Protein AF-A0A847IX93-F1 (afdb_monomer_lite)

Sequence (112 aa):
MLLMFALHLLSIVLFPSGPISRMTPYSILFFSIFNLLFFYIKRWLYQSKDSKFINLFLIFNSVKMVLFIAIIAVYAYFFHDDAINFAIGFFICYAVFTTVLVRSFNRLQKVR

Structure (mmCIF, N/CA/C/O backbone):
data_AF-A0A847IX93-F1
#
_entry.id   AF-A0A847IX93-F1
#
loop_
_atom_site.group_PDB
_atom_site.id
_atom_site.type_symbol
_atom_site.label_atom_id
_atom_site.label_alt_id
_atom_site.label_comp_id
_atom_site.label_asym_id
_atom_site.label_entity_id
_atom_site.label_seq_id
_atom_site.pdbx_PDB_ins_code
_atom_site.Cartn_x
_atom_site.Cartn_y
_atom_site.Cartn_z
_atom_site.occupancy
_atom_site.B_iso_or_equiv
_atom_site.auth_seq_id
_atom_site.auth_comp_id
_atom_site.auth_asym_id
_atom_site.auth_atom_id
_atom_site.pdbx_PDB_model_num
ATOM 1 N N . MET A 1 1 ? -2.394 12.078 2.059 1.00 57.00 1 MET A N 1
ATOM 2 C CA . MET A 1 1 ? -2.721 11.436 0.766 1.00 57.00 1 MET A CA 1
ATOM 3 C C . MET A 1 1 ? -2.359 12.334 -0.402 1.00 57.00 1 MET A C 1
ATOM 5 O O . MET A 1 1 ? -1.425 11.981 -1.101 1.00 57.00 1 MET A O 1
ATOM 9 N N . LEU A 1 2 ? -2.970 13.517 -0.546 1.00 57.44 2 LEU A N 1
ATOM 10 C CA . LEU A 1 2 ? -2.615 14.473 -1.611 1.00 57.44 2 LEU A CA 1
ATOM 11 C C . LEU A 1 2 ? -1.133 14.885 -1.599 1.00 57.44 2 LEU A C 1
ATOM 13 O O . LEU A 1 2 ? -0.506 14.910 -2.647 1.00 57.44 2 LEU A O 1
ATOM 17 N N . LEU A 1 3 ? -0.541 15.090 -0.416 1.00 66.25 3 LEU A N 1
ATOM 18 C CA . LEU A 1 3 ? 0.883 15.428 -0.280 1.00 66.25 3 LEU A CA 1
ATOM 19 C C . LEU A 1 3 ? 1.828 14.312 -0.772 1.00 66.25 3 LEU A C 1
ATOM 21 O O . LEU A 1 3 ? 2.847 14.595 -1.385 1.00 66.25 3 LEU A O 1
ATOM 25 N N . MET A 1 4 ? 1.479 13.040 -0.548 1.00 62.03 4 MET A N 1
ATOM 26 C CA . MET A 1 4 ? 2.279 11.907 -1.037 1.00 62.03 4 MET A CA 1
ATOM 27 C C . MET A 1 4 ? 2.141 11.728 -2.549 1.00 62.03 4 MET A C 1
ATOM 29 O O . MET A 1 4 ? 3.117 11.414 -3.218 1.00 62.03 4 MET A O 1
ATOM 33 N N . PHE A 1 5 ? 0.938 11.960 -3.080 1.00 62.44 5 PHE A N 1
ATOM 34 C CA . PHE A 1 5 ? 0.689 11.950 -4.518 1.00 62.44 5 PHE A CA 1
ATOM 35 C C . PHE A 1 5 ? 1.465 13.077 -5.217 1.00 62.44 5 PHE A C 1
ATOM 37 O O . PHE A 1 5 ? 2.110 12.844 -6.233 1.00 62.44 5 PHE A O 1
ATOM 44 N N . ALA A 1 6 ? 1.481 14.274 -4.620 1.00 63.53 6 ALA A N 1
ATOM 45 C CA . ALA A 1 6 ? 2.233 15.424 -5.114 1.00 63.53 6 ALA A CA 1
ATOM 46 C C . ALA A 1 6 ? 3.753 15.198 -5.070 1.00 63.53 6 ALA A C 1
ATOM 48 O O . ALA A 1 6 ? 4.428 15.478 -6.053 1.00 63.53 6 ALA A O 1
ATOM 49 N N . LEU A 1 7 ? 4.290 14.638 -3.978 1.00 67.00 7 LEU A N 1
ATOM 50 C CA . LEU A 1 7 ? 5.718 14.307 -3.867 1.00 67.00 7 LEU A CA 1
ATOM 51 C C . LEU A 1 7 ? 6.158 13.242 -4.881 1.00 67.00 7 LEU A C 1
ATOM 53 O O . LEU A 1 7 ? 7.278 13.307 -5.380 1.00 67.00 7 LEU A O 1
ATOM 57 N N . HIS A 1 8 ? 5.281 12.291 -5.212 1.00 64.31 8 HIS A N 1
ATOM 58 C CA . HIS A 1 8 ? 5.576 11.264 -6.214 1.00 64.31 8 HIS A CA 1
ATOM 59 C C . HIS A 1 8 ? 5.478 11.784 -7.652 1.00 64.31 8 HIS A C 1
ATOM 61 O O . HIS A 1 8 ? 6.292 11.434 -8.497 1.00 64.31 8 HIS A O 1
ATOM 67 N N . LEU A 1 9 ? 4.521 12.668 -7.94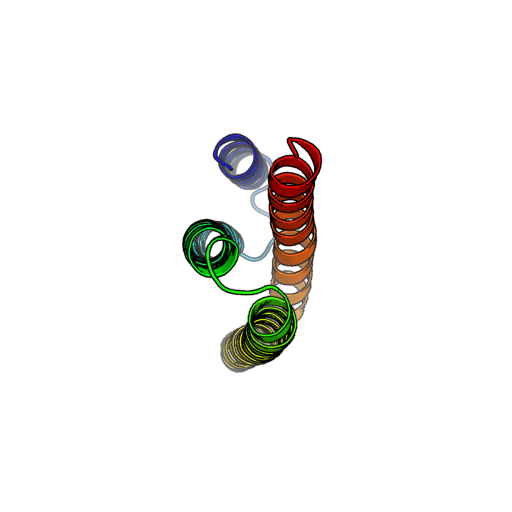6 1.00 66.38 9 LEU A N 1
ATOM 68 C CA . LEU A 1 9 ? 4.494 13.365 -9.237 1.00 66.38 9 LEU A CA 1
ATOM 69 C C . LEU A 1 9 ? 5.731 14.255 -9.411 1.00 66.38 9 LEU A C 1
ATOM 71 O O . LEU A 1 9 ? 6.320 14.283 -10.489 1.00 66.38 9 LEU A O 1
ATOM 75 N N . LEU A 1 10 ? 6.163 14.922 -8.338 1.00 69.94 10 LEU A N 1
ATOM 76 C CA . LEU A 1 10 ? 7.374 15.738 -8.331 1.00 69.94 10 LEU A CA 1
ATOM 77 C C . LEU A 1 10 ? 8.634 14.895 -8.600 1.00 69.94 10 LEU A C 1
ATOM 79 O O . LEU A 1 10 ? 9.497 15.324 -9.361 1.00 69.94 10 LEU A O 1
ATOM 83 N N . SER A 1 11 ? 8.741 13.694 -8.019 1.00 64.44 11 SER A N 1
ATOM 84 C CA . SER A 1 11 ? 9.908 12.824 -8.215 1.00 64.44 11 SER A CA 1
ATOM 85 C C . SER A 1 11 ? 10.003 12.260 -9.635 1.00 64.44 11 SER A C 1
ATOM 87 O O . SER A 1 1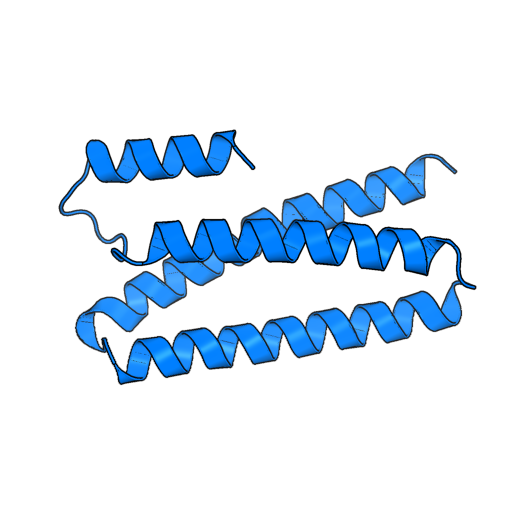1 ? 11.108 12.165 -10.162 1.00 64.44 11 SER A O 1
ATOM 89 N N . ILE A 1 12 ? 8.873 11.962 -10.287 1.00 63.91 12 ILE A N 1
ATOM 90 C CA . ILE A 1 12 ? 8.834 11.509 -11.689 1.00 63.91 12 ILE A CA 1
ATOM 91 C C . ILE A 1 12 ? 9.256 12.631 -12.649 1.00 63.91 12 ILE A C 1
ATOM 93 O O . ILE A 1 12 ? 9.965 12.375 -13.619 1.00 63.91 12 ILE A O 1
ATOM 97 N N . VAL A 1 13 ? 8.848 13.876 -12.374 1.00 62.47 13 VAL A N 1
ATOM 98 C CA . VAL A 1 13 ? 9.226 15.046 -13.187 1.00 62.47 13 VAL A CA 1
ATOM 99 C C . VAL A 1 13 ? 10.707 15.395 -13.014 1.00 62.47 13 VAL A C 1
ATOM 101 O O . VAL A 1 13 ? 11.365 15.758 -13.985 1.00 62.47 13 VAL A O 1
ATOM 104 N N . LEU A 1 14 ? 11.245 15.267 -11.797 1.00 64.38 14 LEU A N 1
ATOM 105 C CA . LEU A 1 14 ? 12.646 15.581 -11.498 1.00 64.38 14 LEU A CA 1
ATOM 106 C C . LEU A 1 14 ? 13.626 14.461 -11.897 1.00 64.38 14 LEU A C 1
ATOM 108 O O . LEU A 1 14 ? 14.777 14.760 -12.203 1.00 64.38 14 LEU A O 1
ATOM 112 N N . PHE A 1 15 ? 13.194 13.193 -11.917 1.00 62.91 15 PHE A N 1
ATOM 113 C CA . PHE A 1 15 ? 14.053 12.033 -12.205 1.00 62.91 15 PHE A CA 1
ATOM 114 C C . PHE A 1 15 ? 13.389 11.038 -13.182 1.00 62.91 15 PHE A C 1
ATOM 116 O O . PHE A 1 15 ? 12.994 9.939 -12.781 1.00 62.91 15 PHE A O 1
ATOM 123 N N . PRO A 1 16 ? 13.299 11.379 -14.483 1.00 56.94 16 PRO A N 1
ATOM 124 C CA . PRO A 1 16 ? 12.581 10.581 -15.486 1.00 56.94 16 PRO A CA 1
ATOM 125 C C . PRO A 1 16 ? 13.221 9.215 -15.809 1.00 56.94 16 PRO A C 1
ATOM 127 O O . PRO A 1 16 ? 12.556 8.350 -16.374 1.00 56.94 16 PRO A O 1
ATOM 130 N N . SER A 1 17 ? 14.490 8.999 -15.449 1.00 56.53 17 SER A N 1
ATOM 131 C CA . SER A 1 17 ? 15.239 7.743 -15.640 1.00 56.53 17 SER A CA 1
ATOM 132 C C . SER A 1 17 ? 15.523 6.986 -14.333 1.00 56.53 17 SER A C 1
ATOM 134 O O . SER A 1 17 ? 16.354 6.079 -14.311 1.00 56.53 17 SER A O 1
ATOM 136 N N . GLY A 1 18 ? 14.866 7.357 -13.229 1.00 59.91 18 GLY A N 1
ATOM 137 C CA . GLY A 1 18 ? 15.057 6.698 -11.936 1.00 59.91 18 GLY A CA 1
ATOM 138 C C . GLY A 1 18 ? 14.529 5.252 -11.901 1.00 59.91 18 GLY A C 1
ATOM 139 O O . GLY A 1 18 ? 13.708 4.877 -12.736 1.00 59.91 18 GLY A O 1
ATOM 140 N N . PRO A 1 19 ? 14.917 4.444 -10.893 1.00 62.78 19 PRO A N 1
ATOM 141 C CA . PRO A 1 19 ? 14.486 3.044 -10.710 1.00 62.78 19 PRO A CA 1
ATOM 142 C C . PRO A 1 19 ? 12.998 2.896 -10.321 1.00 62.78 19 PRO A C 1
ATOM 144 O O . PRO A 1 19 ? 12.585 1.912 -9.712 1.00 62.78 19 PRO A O 1
ATOM 147 N N . ILE A 1 20 ? 12.178 3.904 -10.609 1.00 63.62 20 ILE A N 1
ATOM 148 C CA . ILE A 1 20 ? 10.780 3.986 -10.211 1.00 63.62 20 ILE A CA 1
ATOM 149 C C . ILE A 1 20 ? 9.936 3.470 -11.376 1.00 63.62 20 ILE A C 1
ATOM 151 O O . ILE A 1 20 ? 9.897 4.080 -12.443 1.00 63.62 20 ILE A O 1
ATOM 155 N N . SER A 1 21 ? 9.230 2.361 -11.153 1.00 68.25 21 SER A N 1
ATOM 156 C CA . SER A 1 21 ? 8.321 1.786 -12.149 1.00 68.25 21 SER A CA 1
ATOM 157 C C . SER A 1 21 ? 7.299 2.822 -12.628 1.00 68.25 21 SER A C 1
ATOM 159 O O . SER A 1 21 ? 6.684 3.526 -11.817 1.00 68.25 21 SER A O 1
ATOM 161 N N . ARG A 1 22 ? 7.043 2.870 -13.942 1.00 70.50 22 ARG A N 1
ATOM 162 C CA . ARG A 1 22 ? 6.052 3.785 -14.546 1.00 70.50 22 ARG A CA 1
ATOM 163 C C . ARG A 1 22 ? 4.635 3.567 -14.013 1.00 70.50 22 ARG A C 1
ATOM 165 O O . ARG A 1 22 ? 3.809 4.471 -14.115 1.00 70.50 22 ARG A O 1
ATOM 172 N N . MET A 1 23 ? 4.344 2.398 -13.432 1.00 73.12 23 MET A N 1
ATOM 173 C CA . MET A 1 23 ? 3.034 2.091 -12.853 1.00 73.12 23 MET A CA 1
ATOM 174 C C . MET A 1 23 ? 2.849 2.550 -11.400 1.00 73.12 23 MET A C 1
ATOM 176 O O . MET A 1 23 ? 1.728 2.541 -10.890 1.00 73.12 23 MET A O 1
ATOM 180 N N . THR A 1 24 ? 3.903 3.023 -10.734 1.00 68.44 24 THR A N 1
ATOM 181 C CA . THR A 1 24 ? 3.818 3.535 -9.355 1.00 68.44 24 THR A CA 1
ATOM 182 C C . THR A 1 24 ? 2.727 4.590 -9.092 1.00 68.44 24 THR A C 1
ATOM 184 O O . THR A 1 24 ? 2.073 4.462 -8.054 1.00 68.44 24 THR A O 1
ATOM 187 N N . PRO A 1 25 ? 2.427 5.584 -9.962 1.00 69.62 25 PRO A N 1
ATOM 188 C CA . PRO A 1 25 ? 1.320 6.512 -9.711 1.00 69.62 25 PRO A CA 1
ATOM 189 C C . PRO A 1 25 ? -0.045 5.811 -9.629 1.00 69.62 25 PRO A C 1
ATOM 191 O O . PRO A 1 25 ? -0.863 6.167 -8.778 1.00 69.62 25 PRO A O 1
ATOM 194 N N . TYR A 1 26 ? -0.275 4.771 -10.437 1.00 76.75 26 TYR A N 1
ATOM 195 C CA . TYR A 1 26 ? -1.503 3.973 -10.371 1.00 76.75 26 TYR A CA 1
ATOM 196 C C . TYR A 1 26 ? -1.574 3.163 -9.078 1.00 76.75 26 TYR A C 1
ATOM 198 O O . TYR A 1 26 ? -2.637 3.105 -8.460 1.00 76.75 26 TYR A O 1
ATOM 206 N N . SER A 1 27 ? -0.447 2.620 -8.607 1.00 74.31 27 SER A N 1
ATOM 207 C CA . SER A 1 27 ? -0.371 1.950 -7.305 1.00 74.31 27 SER A CA 1
ATOM 208 C C . SER A 1 27 ? -0.766 2.896 -6.171 1.00 74.31 27 SER A C 1
ATOM 210 O O . SER A 1 27 ? -1.571 2.528 -5.319 1.00 74.31 27 SER A O 1
ATOM 212 N N . ILE A 1 28 ? -0.282 4.141 -6.168 1.00 71.81 28 ILE A N 1
ATOM 213 C CA . ILE A 1 28 ? -0.634 5.127 -5.131 1.00 71.81 28 ILE A CA 1
ATOM 214 C C . ILE A 1 28 ? -2.130 5.460 -5.169 1.00 71.81 28 ILE A C 1
ATOM 216 O O . ILE A 1 28 ? -2.764 5.571 -4.114 1.00 71.81 28 ILE A O 1
ATOM 220 N N . LEU A 1 29 ? -2.704 5.614 -6.363 1.00 74.62 29 LEU A N 1
ATOM 221 C CA . LEU A 1 29 ? -4.131 5.884 -6.547 1.00 74.62 29 LEU A CA 1
ATOM 222 C C . LEU A 1 29 ? -4.979 4.698 -6.059 1.00 74.62 29 LEU A C 1
ATOM 224 O O . LEU A 1 29 ? -5.917 4.880 -5.281 1.00 74.62 29 LEU A O 1
ATOM 228 N N . PHE A 1 30 ? -4.574 3.478 -6.415 1.00 80.38 30 PHE A N 1
ATOM 229 C CA . PHE A 1 30 ? -5.171 2.237 -5.933 1.00 80.38 30 PHE A CA 1
ATOM 230 C C . PHE A 1 30 ? -5.131 2.159 -4.404 1.00 80.38 30 PHE A C 1
ATOM 232 O O . PHE A 1 30 ? -6.179 2.052 -3.768 1.00 80.38 30 PHE A O 1
ATOM 239 N N . PHE A 1 31 ? -3.954 2.318 -3.790 1.00 77.88 31 PHE A N 1
ATOM 240 C CA . PHE A 1 31 ? -3.806 2.327 -2.333 1.00 77.88 31 PHE A CA 1
ATOM 241 C C . PHE A 1 31 ? -4.630 3.424 -1.666 1.00 77.88 31 PHE A C 1
ATOM 243 O O . PHE A 1 31 ? -5.169 3.199 -0.586 1.00 77.88 31 PHE A O 1
ATOM 250 N N . SER A 1 32 ? -4.762 4.584 -2.306 1.00 74.94 32 SER A N 1
ATOM 251 C CA . SER A 1 32 ? -5.544 5.714 -1.811 1.00 74.94 32 SER A CA 1
ATOM 252 C C . SER A 1 32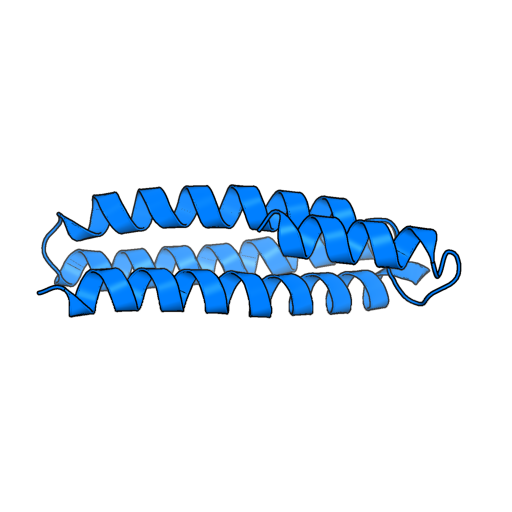 ? -7.033 5.392 -1.711 1.00 74.94 32 SER A C 1
ATOM 254 O O . SER A 1 32 ? -7.626 5.559 -0.642 1.00 74.94 32 SER A O 1
ATOM 256 N N . ILE A 1 33 ? -7.620 4.879 -2.793 1.00 79.62 33 ILE A N 1
ATOM 257 C CA . ILE A 1 33 ? -9.026 4.458 -2.827 1.00 79.62 33 ILE A CA 1
ATOM 258 C C . ILE A 1 33 ? -9.249 3.312 -1.836 1.00 79.62 33 ILE A C 1
ATOM 260 O O . ILE A 1 33 ? -10.184 3.347 -1.035 1.00 79.62 33 ILE A O 1
ATOM 264 N N . PHE A 1 34 ? -8.347 2.329 -1.828 1.00 80.88 34 PHE A N 1
ATOM 265 C CA . PHE A 1 34 ? -8.452 1.161 -0.959 1.00 80.88 34 PHE A CA 1
ATOM 266 C C . PHE A 1 34 ? -8.379 1.536 0.526 1.00 80.88 34 PHE A C 1
ATOM 268 O O . PHE A 1 34 ? -9.131 1.002 1.340 1.00 80.88 34 PHE A O 1
ATOM 275 N N . ASN A 1 35 ? -7.512 2.483 0.901 1.00 79.50 35 ASN A N 1
ATOM 276 C CA . ASN A 1 35 ? -7.426 2.962 2.281 1.00 79.50 35 ASN A CA 1
ATOM 277 C C . ASN A 1 35 ? -8.695 3.688 2.717 1.00 79.50 35 ASN A C 1
ATOM 279 O O . ASN A 1 35 ? -9.138 3.512 3.850 1.00 79.50 35 ASN A O 1
ATOM 283 N N . LEU A 1 36 ? -9.267 4.499 1.828 1.00 81.19 36 LEU A N 1
ATOM 284 C CA . LEU A 1 36 ? -10.501 5.227 2.091 1.00 81.19 36 LEU A CA 1
ATOM 285 C C . LEU A 1 36 ? -11.662 4.246 2.299 1.00 81.19 36 LEU A C 1
ATOM 287 O O . LEU A 1 36 ? -12.345 4.316 3.319 1.00 81.19 36 LEU A O 1
ATOM 291 N N . LEU A 1 37 ? -11.804 3.257 1.412 1.00 82.62 37 LEU A N 1
ATOM 292 C CA . LEU A 1 37 ? -12.784 2.179 1.547 1.00 82.62 37 LEU A CA 1
ATOM 293 C C . LEU A 1 37 ? -12.634 1.440 2.889 1.00 82.62 37 LEU A C 1
ATOM 295 O O . LEU A 1 37 ? -13.599 1.300 3.639 1.00 82.62 37 LEU A O 1
ATOM 299 N N . PHE A 1 38 ? -11.412 1.028 3.237 1.00 78.69 38 PHE A N 1
ATOM 300 C CA . PHE A 1 38 ? -11.136 0.339 4.500 1.00 78.69 38 PHE A CA 1
ATOM 301 C C . PHE A 1 38 ? -11.403 1.211 5.726 1.00 78.69 38 PHE A C 1
ATOM 303 O O . PHE A 1 38 ? -11.825 0.689 6.756 1.00 78.69 38 PHE A O 1
ATOM 310 N N . PHE A 1 39 ? -11.166 2.519 5.643 1.00 80.06 39 PHE A N 1
ATOM 311 C CA . PHE A 1 39 ? -11.490 3.444 6.721 1.00 80.06 39 PHE A CA 1
ATOM 312 C C . PHE A 1 39 ? -13.001 3.487 6.981 1.00 80.06 39 PHE A C 1
ATOM 314 O O . PHE A 1 39 ? -13.419 3.371 8.133 1.00 80.06 39 PHE A O 1
ATOM 321 N N . TYR A 1 40 ? -13.824 3.569 5.929 1.00 81.31 40 TYR A N 1
ATOM 322 C CA . TYR A 1 40 ? -15.285 3.537 6.066 1.00 81.31 40 TYR A CA 1
ATOM 323 C C . TYR A 1 40 ? -15.794 2.198 6.599 1.00 81.31 40 TYR A C 1
ATOM 325 O O . TYR A 1 40 ? -16.580 2.189 7.546 1.00 81.31 40 TYR A O 1
ATOM 333 N N . ILE A 1 41 ? -15.298 1.079 6.058 1.00 77.56 41 ILE A N 1
ATOM 334 C CA . ILE A 1 41 ? -15.655 -0.265 6.535 1.00 77.56 41 ILE A CA 1
ATOM 335 C C . ILE A 1 41 ? -15.317 -0.395 8.022 1.00 77.56 41 ILE A C 1
ATOM 337 O O . ILE A 1 41 ? -16.178 -0.765 8.813 1.00 77.56 41 ILE A O 1
ATOM 341 N N . LYS A 1 42 ? -14.097 -0.020 8.433 1.00 73.50 42 LYS A N 1
ATOM 342 C CA . LYS A 1 42 ? -13.669 -0.087 9.839 1.00 73.50 42 LYS A CA 1
ATOM 343 C C . LYS A 1 42 ? -14.486 0.826 10.745 1.00 73.50 42 LYS A C 1
ATOM 345 O O . LYS A 1 42 ? -14.798 0.418 11.856 1.00 73.50 42 LYS A O 1
ATOM 350 N N . ARG A 1 43 ? -14.858 2.027 10.289 1.00 76.69 43 ARG A N 1
ATOM 351 C CA . ARG A 1 43 ? -15.721 2.947 11.048 1.00 76.69 43 ARG A CA 1
ATOM 352 C C . ARG A 1 43 ? -17.119 2.369 11.267 1.00 76.69 43 ARG A C 1
ATOM 354 O O . ARG A 1 43 ? -17.649 2.494 12.364 1.00 76.69 43 ARG A O 1
ATOM 361 N N . TRP A 1 44 ? -17.703 1.744 10.248 1.00 71.25 44 TRP A N 1
ATOM 362 C CA . TRP A 1 44 ? -19.001 1.075 10.359 1.00 71.25 44 TRP A CA 1
ATOM 363 C C . TRP A 1 44 ? -18.928 -0.124 11.313 1.00 71.25 44 TRP A C 1
ATOM 365 O O . TRP A 1 44 ? -19.733 -0.262 12.232 1.00 71.25 44 TRP A O 1
ATOM 375 N N . LEU A 1 45 ? -17.883 -0.935 11.169 1.00 69.12 45 LEU A N 1
ATOM 376 C CA . LEU A 1 45 ? -17.617 -2.082 12.030 1.00 69.12 45 LEU A CA 1
ATOM 377 C C . LEU A 1 45 ? -17.317 -1.702 13.486 1.00 69.12 45 LEU A C 1
ATOM 379 O O . LEU A 1 45 ? -17.658 -2.470 14.377 1.00 69.12 45 LEU A O 1
ATOM 383 N N . TYR A 1 46 ? -16.760 -0.516 13.742 1.00 66.81 46 TYR A N 1
ATOM 384 C CA . TYR A 1 46 ? -16.528 0.017 15.091 1.00 66.81 46 TYR A CA 1
ATOM 385 C C . TYR A 1 46 ? -17.823 0.235 15.899 1.00 66.81 46 TYR A C 1
ATOM 387 O O . TYR A 1 46 ? -17.780 0.323 17.120 1.00 66.81 46 TYR A O 1
ATOM 395 N N . GLN A 1 47 ? -18.988 0.308 15.244 1.00 67.69 47 GLN A N 1
ATOM 396 C CA . GLN A 1 47 ? -20.289 0.355 15.928 1.00 67.69 47 GLN A CA 1
ATOM 397 C C . GLN A 1 47 ? -20.814 -1.038 16.324 1.00 67.69 47 GLN A C 1
ATOM 399 O O . GLN A 1 47 ? -21.789 -1.151 17.065 1.00 67.69 47 GLN A O 1
ATOM 404 N N . SER A 1 48 ? -20.181 -2.108 15.836 1.00 61.69 48 SER A N 1
ATOM 405 C CA . SER A 1 48 ? -20.580 -3.502 16.052 1.00 61.69 48 SER A CA 1
ATOM 406 C C . SER A 1 48 ? -19.765 -4.118 17.198 1.00 61.69 48 SER A C 1
ATOM 408 O O . SER A 1 48 ? -18.570 -3.866 17.287 1.00 61.69 48 SER A O 1
ATOM 410 N N . LYS A 1 49 ? -20.381 -4.947 18.058 1.00 60.41 49 LYS A N 1
ATOM 411 C CA . LYS A 1 49 ? -19.735 -5.590 19.230 1.00 60.41 49 LYS A CA 1
ATOM 412 C C . LYS A 1 49 ? -18.306 -6.109 18.941 1.00 60.41 49 LYS A C 1
ATOM 414 O O . LYS A 1 49 ? -18.095 -6.844 17.973 1.00 60.41 49 LYS A O 1
ATOM 419 N N . ASP A 1 50 ? -17.372 -5.798 19.845 1.00 64.06 50 ASP A N 1
ATOM 420 C CA . ASP A 1 50 ? -15.908 -5.889 19.670 1.00 64.06 50 ASP A CA 1
ATOM 421 C C . ASP A 1 50 ? -15.360 -7.254 19.207 1.00 64.06 50 ASP A C 1
ATOM 423 O O . ASP A 1 50 ? -14.376 -7.318 18.470 1.00 64.06 50 ASP A O 1
ATOM 427 N N . SER A 1 51 ? -15.991 -8.373 19.576 1.00 67.00 51 SER A N 1
ATOM 428 C CA . SER A 1 51 ? -15.478 -9.707 19.221 1.00 67.00 51 SER A CA 1
ATOM 429 C C . SER A 1 51 ? -15.605 -10.032 17.728 1.00 67.00 51 SER A C 1
ATOM 431 O O . SER A 1 51 ? -14.719 -10.662 17.148 1.00 67.00 51 SER A O 1
ATOM 433 N N . LYS A 1 52 ? -16.674 -9.565 17.069 1.00 67.44 52 LYS A N 1
ATOM 434 C CA . LYS A 1 52 ? -16.851 -9.738 15.617 1.00 67.44 52 LYS A CA 1
ATOM 435 C C . LYS A 1 52 ? -15.948 -8.790 14.829 1.00 67.44 52 LYS A C 1
ATOM 437 O O . LYS A 1 52 ? -15.511 -9.147 13.737 1.00 67.44 52 LYS A O 1
ATOM 442 N N . PHE A 1 53 ? -15.628 -7.628 15.402 1.00 70.94 53 PHE A N 1
ATOM 443 C CA . PHE A 1 53 ? -14.728 -6.645 14.806 1.00 70.94 53 PHE A CA 1
ATOM 444 C C . PHE A 1 53 ? -13.329 -7.222 14.573 1.00 70.94 53 PHE A C 1
ATOM 446 O O . PHE A 1 53 ? -12.817 -7.135 13.459 1.00 70.94 53 PHE A O 1
ATOM 453 N N . ILE A 1 54 ? -12.731 -7.844 15.597 1.00 73.38 54 ILE A N 1
ATOM 454 C CA . ILE A 1 54 ? -11.356 -8.364 15.522 1.00 73.38 54 ILE A CA 1
ATOM 455 C C . ILE A 1 54 ? -11.239 -9.429 14.428 1.00 73.38 54 ILE A C 1
ATOM 457 O O . ILE A 1 54 ? -10.324 -9.365 13.609 1.00 73.38 54 ILE A O 1
ATOM 461 N N . ASN A 1 55 ? -12.188 -10.368 14.373 1.00 80.38 55 ASN A N 1
ATOM 462 C CA . ASN A 1 55 ? -12.148 -11.449 13.391 1.00 80.38 55 ASN A CA 1
ATOM 463 C C . ASN A 1 55 ? -12.337 -10.924 11.958 1.00 80.38 55 ASN A C 1
ATOM 465 O O . ASN A 1 55 ? -11.563 -11.261 11.062 1.00 80.38 55 ASN A O 1
ATOM 469 N N . LEU A 1 56 ? -13.307 -10.024 11.740 1.00 78.69 56 LEU A N 1
ATOM 470 C CA . LEU A 1 56 ? -13.513 -9.431 10.417 1.00 78.69 56 LEU A CA 1
ATOM 471 C C . LEU A 1 56 ? -12.307 -8.585 9.988 1.00 78.69 56 LEU A C 1
ATOM 473 O O . LEU A 1 56 ? -11.870 -8.670 8.846 1.00 78.69 56 LEU A O 1
ATOM 477 N N . PHE A 1 57 ? -11.734 -7.802 10.903 1.00 76.12 57 PHE A N 1
ATOM 478 C CA . PHE A 1 57 ? -10.535 -7.006 10.648 1.00 76.12 57 PHE A CA 1
ATOM 479 C C . PHE A 1 57 ? -9.357 -7.874 10.188 1.00 76.12 57 PHE A C 1
ATOM 481 O O . PHE A 1 57 ? -8.663 -7.508 9.237 1.00 76.12 57 PHE A O 1
ATOM 488 N N . LEU A 1 58 ? -9.150 -9.020 10.841 1.00 81.50 58 LEU A N 1
ATOM 489 C CA . LEU A 1 58 ? -8.100 -9.978 10.498 1.00 81.50 58 LEU A CA 1
ATOM 490 C C . LEU A 1 58 ? -8.321 -10.570 9.103 1.00 81.50 58 LEU A C 1
ATOM 492 O O . LEU A 1 58 ? -7.406 -10.533 8.283 1.00 81.50 58 LEU A O 1
ATOM 496 N N . ILE A 1 59 ? -9.545 -11.014 8.799 1.00 84.81 59 ILE A N 1
ATOM 497 C CA . ILE A 1 59 ? -9.912 -11.546 7.477 1.00 84.81 59 ILE A CA 1
ATOM 498 C C . ILE A 1 59 ? -9.682 -10.496 6.387 1.00 84.81 59 ILE A C 1
ATOM 500 O O . ILE A 1 59 ? -9.017 -10.775 5.391 1.00 84.81 59 ILE A O 1
ATOM 504 N N . PHE A 1 60 ? -10.171 -9.270 6.583 1.00 82.50 60 PHE A N 1
ATOM 505 C CA . PHE A 1 60 ? -10.008 -8.186 5.613 1.00 82.50 60 PHE A CA 1
ATOM 506 C C . PHE A 1 60 ? -8.533 -7.848 5.355 1.00 82.50 60 PHE A C 1
ATOM 508 O O . PHE A 1 60 ? -8.159 -7.575 4.213 1.00 82.50 60 PHE A O 1
ATOM 515 N N . ASN A 1 61 ? -7.680 -7.880 6.384 1.00 82.12 61 ASN A N 1
ATOM 516 C CA . ASN A 1 61 ? -6.239 -7.684 6.211 1.00 82.12 61 ASN A CA 1
ATOM 517 C C . ASN A 1 61 ? -5.572 -8.856 5.474 1.00 82.12 61 ASN A C 1
ATOM 519 O O . ASN A 1 61 ? -4.743 -8.613 4.599 1.00 82.12 61 ASN A O 1
ATOM 523 N N . SER A 1 62 ? -5.940 -10.104 5.771 1.00 85.38 62 SER A N 1
ATOM 524 C CA . SER A 1 62 ? -5.398 -11.275 5.070 1.00 85.38 62 SER A CA 1
ATOM 525 C C . SER A 1 62 ? -5.788 -11.284 3.592 1.00 85.38 62 SER A C 1
ATOM 527 O O . SER A 1 62 ? -4.925 -11.432 2.730 1.00 85.38 62 SER A O 1
ATOM 529 N N . VAL A 1 63 ? -7.064 -11.033 3.280 1.00 87.69 63 VAL A N 1
ATOM 530 C CA . VAL A 1 63 ? -7.552 -10.922 1.894 1.00 87.69 63 VAL A CA 1
ATOM 531 C C . VAL A 1 63 ? -6.812 -9.812 1.148 1.00 87.69 63 VAL A C 1
ATOM 533 O O . VAL A 1 63 ? -6.403 -10.000 0.004 1.00 87.69 63 VAL A O 1
ATOM 536 N N . LYS A 1 64 ? -6.576 -8.671 1.806 1.00 83.81 64 LYS A N 1
ATOM 537 C CA . LYS A 1 64 ? -5.805 -7.559 1.239 1.00 83.81 64 LYS A CA 1
ATOM 538 C C . LYS A 1 64 ? -4.374 -7.976 0.875 1.00 83.81 64 LYS A C 1
ATOM 540 O O . LYS A 1 64 ? -3.910 -7.624 -0.204 1.00 83.81 64 LYS A O 1
ATOM 545 N N . MET A 1 65 ? -3.694 -8.744 1.727 1.00 85.38 65 MET A N 1
ATOM 546 C CA . MET A 1 65 ? -2.346 -9.248 1.430 1.00 85.38 65 MET A CA 1
ATOM 547 C C . MET A 1 65 ? -2.337 -10.208 0.236 1.00 85.38 65 MET A C 1
ATOM 549 O O . MET A 1 65 ? -1.492 -10.076 -0.646 1.00 85.38 65 MET A O 1
ATOM 553 N N . VAL A 1 66 ? -3.303 -11.128 0.163 1.00 90.19 66 VAL A N 1
ATOM 554 C CA . VAL A 1 66 ? -3.432 -12.055 -0.975 1.00 90.19 66 VAL A CA 1
ATOM 555 C C . VAL A 1 66 ? -3.691 -11.291 -2.276 1.00 90.19 66 VAL A C 1
ATOM 557 O O . VAL A 1 66 ? -3.049 -11.565 -3.288 1.00 90.19 66 VAL A O 1
ATOM 560 N N . LEU A 1 67 ? -4.567 -10.282 -2.243 1.00 88.19 67 LEU A N 1
ATOM 561 C CA . LEU A 1 67 ? -4.842 -9.422 -3.393 1.00 88.19 67 LEU A CA 1
ATOM 562 C C . LEU A 1 67 ? -3.576 -8.703 -3.883 1.00 88.19 67 LEU A C 1
ATOM 564 O O . LEU A 1 67 ? -3.351 -8.593 -5.083 1.00 88.19 67 LEU A O 1
ATOM 568 N N . PHE A 1 68 ? -2.731 -8.232 -2.969 1.00 87.38 68 PHE A N 1
ATOM 569 C CA . PHE A 1 68 ? -1.477 -7.564 -3.320 1.00 87.38 68 PHE A CA 1
ATOM 570 C C . PHE A 1 68 ? -0.478 -8.494 -3.987 1.00 87.38 68 PHE A C 1
ATOM 572 O O . PHE A 1 68 ? 0.122 -8.113 -4.988 1.00 87.38 68 PHE A O 1
ATOM 579 N N . ILE A 1 69 ? -0.345 -9.717 -3.479 1.00 88.38 69 ILE A N 1
ATOM 580 C CA . ILE A 1 69 ? 0.496 -10.737 -4.109 1.00 88.38 69 ILE A CA 1
ATOM 581 C C . ILE A 1 69 ? -0.019 -11.037 -5.519 1.00 88.38 69 ILE A C 1
ATOM 583 O O . ILE A 1 69 ? 0.774 -11.068 -6.454 1.00 88.38 69 ILE A O 1
ATOM 587 N N . ALA A 1 70 ? -1.336 -11.181 -5.693 1.00 90.50 70 ALA A N 1
ATOM 588 C CA . ALA A 1 70 ? -1.933 -11.405 -7.006 1.00 90.50 70 ALA A CA 1
ATOM 589 C C . ALA A 1 70 ? -1.647 -10.247 -7.978 1.00 90.50 70 ALA A C 1
ATOM 591 O O . ALA A 1 70 ? -1.240 -10.492 -9.108 1.00 90.50 70 ALA A O 1
ATOM 592 N N . ILE A 1 71 ? -1.790 -8.991 -7.541 1.00 88.31 71 ILE A N 1
ATOM 593 C CA . ILE A 1 71 ? -1.496 -7.810 -8.372 1.00 88.31 71 ILE A CA 1
ATOM 594 C C . ILE A 1 71 ? -0.022 -7.781 -8.789 1.00 88.31 71 ILE A C 1
ATOM 596 O O . ILE A 1 71 ? 0.276 -7.557 -9.961 1.00 88.31 71 ILE A O 1
ATOM 600 N N . ILE A 1 72 ? 0.898 -8.030 -7.852 1.00 87.56 72 ILE A N 1
ATOM 601 C CA . ILE A 1 72 ? 2.336 -8.065 -8.145 1.00 87.56 72 ILE A CA 1
ATOM 602 C C . ILE A 1 72 ? 2.660 -9.210 -9.109 1.00 87.56 72 ILE A C 1
ATOM 604 O O . ILE A 1 72 ? 3.394 -8.994 -10.066 1.00 87.56 72 ILE A O 1
ATOM 608 N N . ALA A 1 73 ? 2.095 -10.401 -8.900 1.00 87.38 73 ALA A N 1
ATOM 609 C CA . ALA A 1 73 ? 2.327 -11.561 -9.758 1.00 87.38 73 ALA A CA 1
ATOM 610 C C . ALA A 1 73 ? 1.798 -11.343 -11.183 1.00 87.38 73 ALA A C 1
ATOM 612 O O . ALA A 1 73 ? 2.497 -11.636 -12.150 1.00 87.38 73 ALA A O 1
ATOM 613 N N . VAL A 1 74 ? 0.594 -10.776 -11.320 1.00 91.25 74 VAL A N 1
ATOM 614 C CA . VAL A 1 74 ? 0.020 -10.415 -12.623 1.00 91.25 74 VAL A CA 1
ATOM 615 C C . VAL A 1 74 ? 0.899 -9.378 -13.319 1.00 91.25 74 VAL A C 1
ATOM 617 O O . VAL A 1 74 ? 1.223 -9.551 -14.489 1.00 91.25 74 VAL A O 1
ATOM 620 N N . TYR A 1 75 ? 1.345 -8.334 -12.613 1.00 87.12 75 TYR A N 1
ATOM 621 C CA . TYR A 1 75 ? 2.244 -7.336 -13.199 1.00 87.12 75 TYR A CA 1
ATOM 622 C C . TYR A 1 75 ? 3.579 -7.948 -13.631 1.00 87.12 75 TYR A C 1
ATOM 624 O O . TYR A 1 75 ? 4.037 -7.698 -14.744 1.00 87.12 75 TYR A O 1
ATOM 632 N N . ALA A 1 76 ? 4.171 -8.787 -12.780 1.00 88.69 76 ALA A N 1
ATOM 633 C CA . ALA A 1 76 ? 5.427 -9.464 -13.063 1.00 88.69 76 ALA A CA 1
ATOM 634 C C . ALA A 1 76 ? 5.330 -10.348 -14.308 1.00 88.69 76 ALA A C 1
ATOM 636 O O . ALA A 1 76 ? 6.255 -10.351 -15.109 1.00 88.69 76 ALA A O 1
ATOM 637 N N . TYR A 1 77 ? 4.196 -11.027 -14.513 1.00 89.75 77 TYR A N 1
ATOM 638 C CA . TYR A 1 77 ? 3.963 -11.845 -15.700 1.00 89.75 77 TYR A CA 1
ATOM 639 C C . TYR A 1 77 ? 4.038 -11.028 -17.001 1.00 89.75 77 TYR A C 1
ATOM 641 O O . TYR A 1 77 ? 4.671 -11.464 -17.960 1.00 89.75 77 TYR A O 1
ATOM 649 N N . PHE A 1 78 ? 3.451 -9.825 -17.026 1.00 88.06 78 PHE A N 1
ATOM 650 C CA . PHE A 1 78 ? 3.430 -8.966 -18.218 1.00 88.06 78 PHE A CA 1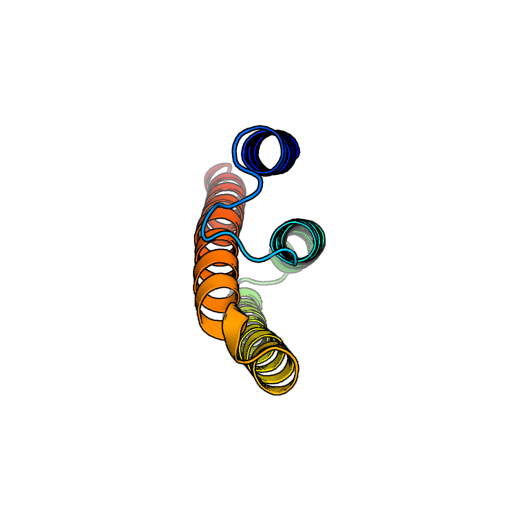
ATOM 651 C C . PHE A 1 78 ? 4.689 -8.102 -18.396 1.00 88.06 78 PHE A C 1
ATOM 653 O O . PHE A 1 78 ? 5.082 -7.832 -19.527 1.00 88.06 78 PHE A O 1
ATOM 660 N N . PHE A 1 79 ? 5.323 -7.668 -17.303 1.00 85.19 79 PHE A N 1
ATOM 661 C CA . PHE A 1 79 ? 6.435 -6.710 -17.309 1.00 85.19 79 PHE A CA 1
ATOM 662 C C . PHE A 1 79 ? 7.597 -7.208 -16.443 1.00 85.19 79 PHE A C 1
ATOM 664 O O . PHE A 1 79 ? 7.924 -6.613 -15.416 1.00 85.19 79 PHE A O 1
ATOM 671 N N . HIS A 1 80 ? 8.226 -8.308 -16.867 1.00 81.31 80 HIS A N 1
ATOM 672 C CA . HIS A 1 80 ? 9.303 -8.975 -16.124 1.00 81.31 80 HIS A CA 1
ATOM 673 C C . HIS A 1 80 ? 10.460 -8.027 -15.760 1.00 81.31 80 HIS A C 1
ATOM 675 O O . HIS A 1 80 ? 10.896 -8.015 -14.609 1.00 81.31 80 HIS A O 1
ATOM 681 N N . ASP A 1 81 ? 10.900 -7.186 -16.700 1.00 84.56 81 ASP A N 1
ATOM 682 C CA . ASP A 1 81 ? 12.067 -6.306 -16.520 1.00 84.56 81 ASP A CA 1
ATOM 683 C C . ASP A 1 81 ? 11.851 -5.204 -15.464 1.00 84.56 81 ASP A C 1
ATOM 685 O O . ASP A 1 81 ? 12.803 -4.724 -14.853 1.00 84.56 81 ASP A O 1
ATOM 689 N N . ASP A 1 82 ? 10.596 -4.813 -15.216 1.00 82.75 82 ASP A N 1
ATOM 690 C CA . ASP A 1 82 ? 10.215 -3.769 -14.250 1.00 82.75 82 ASP A CA 1
ATOM 691 C C . ASP A 1 82 ? 9.513 -4.345 -13.003 1.00 82.75 82 ASP A C 1
ATOM 693 O O . ASP A 1 82 ? 9.145 -3.616 -12.077 1.00 82.75 82 ASP A O 1
ATOM 697 N N . ALA A 1 83 ? 9.337 -5.668 -12.944 1.00 84.12 83 ALA A N 1
ATOM 698 C CA . ALA A 1 83 ? 8.579 -6.355 -11.902 1.00 84.12 83 ALA A CA 1
ATOM 699 C C . ALA A 1 83 ? 9.146 -6.107 -10.500 1.00 84.12 83 ALA A C 1
ATOM 701 O O . ALA A 1 83 ? 8.395 -5.875 -9.552 1.00 84.12 83 ALA A O 1
ATOM 702 N N . ILE A 1 84 ? 10.475 -6.123 -10.371 1.00 82.62 84 ILE A N 1
ATOM 703 C CA . ILE A 1 84 ? 11.169 -5.916 -9.094 1.00 82.62 84 ILE A CA 1
ATOM 704 C C . ILE A 1 84 ? 10.957 -4.480 -8.603 1.00 82.62 84 ILE A C 1
ATOM 706 O O . ILE A 1 84 ? 10.564 -4.268 -7.455 1.00 82.62 84 ILE A O 1
ATOM 710 N N . ASN A 1 85 ? 11.146 -3.493 -9.482 1.00 82.19 85 ASN A N 1
ATOM 711 C CA . ASN A 1 85 ? 10.951 -2.081 -9.151 1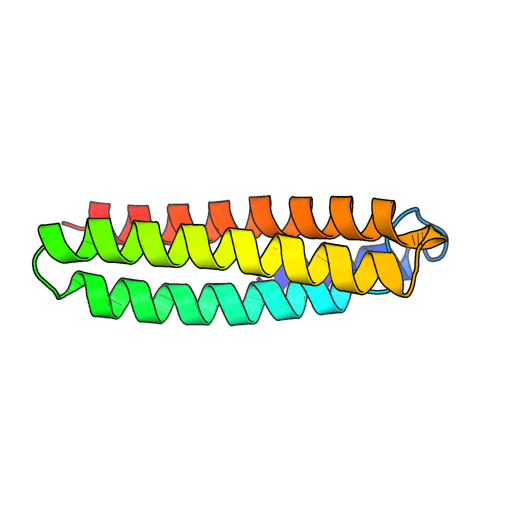.00 82.19 85 ASN A CA 1
ATOM 712 C C . ASN A 1 85 ? 9.491 -1.792 -8.786 1.00 82.19 85 ASN A C 1
ATOM 714 O O . ASN A 1 85 ? 9.216 -1.073 -7.821 1.00 82.19 85 ASN A O 1
ATOM 718 N N . PHE A 1 86 ? 8.547 -2.394 -9.514 1.00 83.31 86 PHE A N 1
ATOM 719 C CA . PHE A 1 86 ? 7.128 -2.312 -9.194 1.00 83.31 86 PHE A CA 1
ATOM 720 C C . PHE A 1 86 ? 6.816 -2.941 -7.837 1.00 83.31 86 PHE A C 1
ATOM 722 O O . PHE A 1 86 ? 6.169 -2.294 -7.018 1.00 83.31 86 PHE A O 1
ATOM 729 N N . ALA A 1 87 ? 7.307 -4.150 -7.554 1.00 84.88 87 ALA A N 1
ATOM 730 C CA . ALA A 1 87 ? 7.075 -4.834 -6.285 1.00 84.88 87 ALA A CA 1
ATOM 731 C C . ALA A 1 87 ? 7.611 -4.027 -5.092 1.00 84.88 87 ALA A C 1
ATOM 733 O O . ALA A 1 87 ? 6.901 -3.848 -4.100 1.00 84.88 87 ALA A O 1
ATOM 734 N N . ILE A 1 88 ? 8.824 -3.477 -5.207 1.00 83.06 88 ILE A N 1
ATOM 735 C CA . ILE A 1 88 ? 9.429 -2.625 -4.174 1.00 83.06 88 ILE A CA 1
ATOM 736 C C . ILE A 1 88 ? 8.601 -1.349 -3.982 1.00 83.06 88 ILE A C 1
ATOM 738 O O . ILE A 1 88 ? 8.222 -1.020 -2.856 1.00 83.06 88 ILE A O 1
ATOM 742 N N . GLY A 1 89 ? 8.259 -0.645 -5.066 1.00 82.12 89 GLY A N 1
ATOM 743 C CA . GLY A 1 89 ? 7.439 0.566 -4.996 1.00 82.12 89 GLY A CA 1
ATOM 744 C C . GLY A 1 89 ? 6.049 0.303 -4.409 1.00 82.12 89 GLY A C 1
ATOM 745 O O . GLY A 1 89 ? 5.561 1.066 -3.570 1.00 82.12 89 GLY A O 1
ATOM 746 N N . PHE A 1 90 ? 5.430 -0.812 -4.793 1.00 83.94 90 PHE A N 1
ATOM 747 C CA . PHE A 1 90 ? 4.136 -1.263 -4.291 1.00 83.94 90 PHE A CA 1
ATOM 748 C C . PHE A 1 90 ? 4.200 -1.591 -2.794 1.00 83.94 90 PHE A C 1
ATOM 750 O O . PHE A 1 90 ? 3.318 -1.182 -2.036 1.00 83.94 90 PHE A O 1
ATOM 757 N N . PHE A 1 91 ? 5.271 -2.247 -2.341 1.00 84.62 91 PHE A N 1
ATOM 758 C CA . PHE A 1 91 ? 5.506 -2.538 -0.928 1.00 84.62 91 PHE A CA 1
ATOM 759 C C . PHE A 1 91 ? 5.722 -1.268 -0.091 1.00 84.62 91 PHE A C 1
ATOM 761 O O . PHE A 1 91 ? 5.139 -1.131 0.987 1.00 84.62 91 PHE A O 1
ATOM 768 N N . ILE A 1 92 ? 6.498 -0.301 -0.592 1.00 82.62 92 ILE A N 1
ATOM 769 C CA . ILE A 1 92 ? 6.698 0.990 0.085 1.00 82.62 92 ILE A CA 1
ATOM 770 C C . ILE A 1 92 ? 5.361 1.727 0.222 1.00 82.62 92 ILE A C 1
ATOM 772 O O . ILE A 1 92 ? 5.013 2.190 1.313 1.00 82.62 92 ILE A O 1
ATOM 776 N N . CYS A 1 93 ? 4.573 1.789 -0.857 1.00 80.44 93 CYS A N 1
ATOM 777 C CA . CYS A 1 93 ? 3.231 2.369 -0.817 1.00 80.44 93 CYS A CA 1
ATOM 778 C C . CYS A 1 93 ? 2.367 1.665 0.234 1.00 80.44 93 CYS A C 1
ATOM 780 O O . CYS A 1 93 ? 1.785 2.321 1.100 1.00 80.44 93 CYS A O 1
ATOM 782 N N . TYR A 1 94 ? 2.338 0.333 0.223 1.00 84.06 94 TYR A N 1
ATOM 783 C CA . TYR A 1 94 ? 1.622 -0.454 1.218 1.00 84.06 94 TYR A CA 1
ATOM 784 C C . TYR A 1 94 ? 2.007 -0.082 2.655 1.00 84.06 94 TYR A C 1
ATOM 786 O O . TYR A 1 94 ? 1.117 0.182 3.471 1.00 84.06 94 TYR A O 1
ATOM 794 N N . ALA A 1 95 ? 3.303 -0.040 2.968 1.00 81.25 95 ALA A N 1
ATOM 795 C CA . ALA A 1 95 ? 3.794 0.224 4.316 1.00 81.25 95 ALA A CA 1
ATOM 796 C C . ALA A 1 95 ? 3.367 1.613 4.814 1.00 81.25 95 ALA A C 1
ATOM 798 O O . ALA A 1 95 ? 2.841 1.749 5.926 1.00 81.25 95 ALA A O 1
ATOM 799 N N . VAL A 1 96 ? 3.519 2.646 3.979 1.00 81.75 96 VAL A N 1
ATOM 800 C CA . VAL A 1 96 ? 3.154 4.012 4.369 1.00 81.75 96 VAL A CA 1
ATOM 801 C C . VAL A 1 96 ? 1.641 4.156 4.524 1.00 81.75 96 VAL A C 1
ATOM 803 O O . VAL A 1 96 ? 1.169 4.639 5.557 1.00 81.75 96 VAL A O 1
ATOM 806 N N . PHE A 1 97 ? 0.859 3.696 3.544 1.00 81.00 97 PHE A N 1
ATOM 807 C CA . PHE A 1 97 ? -0.600 3.804 3.597 1.00 81.00 97 PHE A CA 1
ATOM 808 C C . PHE A 1 97 ? -1.189 3.006 4.763 1.00 81.00 97 PHE A C 1
ATOM 810 O O . PHE A 1 97 ? -2.090 3.493 5.451 1.00 81.00 97 PHE A O 1
ATOM 817 N N . THR A 1 98 ? -0.657 1.818 5.041 1.00 82.94 98 THR A N 1
ATOM 818 C CA . THR A 1 98 ? -1.098 0.999 6.175 1.00 82.94 98 THR A CA 1
ATOM 819 C C . THR A 1 98 ? -0.756 1.664 7.503 1.00 82.94 98 THR A C 1
ATOM 821 O O . THR A 1 98 ? -1.616 1.730 8.379 1.00 82.94 98 THR A O 1
ATOM 824 N N . THR A 1 99 ? 0.435 2.255 7.636 1.00 82.94 99 THR A N 1
ATOM 825 C CA . THR A 1 99 ? 0.820 3.008 8.841 1.00 82.94 99 THR A CA 1
ATOM 826 C C . THR A 1 99 ? -0.124 4.182 9.095 1.00 82.94 99 THR A C 1
ATOM 828 O O . THR A 1 99 ? -0.585 4.379 10.220 1.00 82.94 99 THR A O 1
ATOM 831 N N . VAL A 1 100 ? -0.460 4.945 8.051 1.00 83.12 100 VAL A N 1
ATOM 832 C CA . VAL A 1 100 ? -1.421 6.053 8.153 1.00 83.12 100 VAL A CA 1
ATOM 833 C C . VAL A 1 100 ? -2.800 5.538 8.573 1.00 83.12 100 VAL A C 1
ATOM 835 O O . VAL A 1 100 ? -3.396 6.099 9.489 1.00 83.12 100 VAL A O 1
ATOM 838 N N . LEU A 1 101 ? -3.289 4.448 7.972 1.00 79.06 101 LEU A N 1
ATOM 839 C CA . LEU A 1 101 ? -4.596 3.871 8.302 1.00 79.06 101 LEU A CA 1
ATOM 840 C C . LEU A 1 101 ? -4.669 3.401 9.760 1.00 79.06 101 LEU A C 1
ATOM 842 O O . LEU A 1 101 ? -5.641 3.694 10.454 1.00 79.06 101 LEU A O 1
ATOM 846 N N . VAL A 1 102 ? -3.641 2.688 10.225 1.00 81.31 102 VAL A N 1
ATOM 847 C CA . VAL A 1 102 ? -3.553 2.180 11.601 1.00 81.31 102 VAL A CA 1
ATOM 848 C C . VAL A 1 102 ? -3.485 3.338 12.594 1.00 81.31 102 VAL A C 1
ATOM 850 O O . VAL A 1 102 ? -4.210 3.334 13.585 1.00 81.31 102 VAL A O 1
ATOM 853 N N . ARG A 1 103 ? -2.691 4.381 12.314 1.00 82.44 103 ARG A N 1
ATOM 854 C CA . ARG A 1 103 ? -2.631 5.581 13.166 1.00 82.44 103 ARG A CA 1
ATOM 855 C C . ARG A 1 103 ? -3.975 6.301 13.244 1.00 82.44 103 ARG A C 1
ATOM 857 O O . ARG A 1 103 ? -4.382 6.689 14.337 1.00 82.44 103 ARG A O 1
ATOM 864 N N . SER A 1 104 ? -4.663 6.468 12.115 1.00 78.56 104 SER A N 1
ATOM 865 C CA . SER A 1 104 ? -6.002 7.066 12.079 1.00 78.56 104 SER A CA 1
ATOM 866 C C . SER A 1 104 ? -7.002 6.256 12.902 1.00 78.56 104 SER A C 1
ATOM 868 O O . SER A 1 104 ? -7.810 6.833 13.623 1.00 78.56 104 SER A O 1
ATOM 870 N N . PHE A 1 105 ? -6.912 4.927 12.853 1.00 72.44 105 PHE A N 1
ATOM 871 C CA . PHE A 1 105 ? -7.769 4.047 13.640 1.00 72.44 105 PHE A CA 1
ATOM 872 C C . PHE A 1 105 ? -7.462 4.106 15.144 1.00 72.44 105 PHE A C 1
ATOM 874 O O . PHE A 1 105 ? -8.374 4.297 15.943 1.00 72.44 105 PHE A O 1
ATOM 881 N N . ASN A 1 106 ? -6.186 4.056 15.541 1.00 73.88 106 ASN A N 1
ATOM 882 C CA . ASN A 1 106 ? -5.796 4.189 16.949 1.00 73.88 106 ASN A CA 1
ATOM 883 C C . ASN A 1 106 ? -6.254 5.527 17.548 1.00 73.88 106 ASN A C 1
ATOM 885 O O . ASN A 1 106 ? -6.634 5.580 18.713 1.00 73.88 106 ASN A O 1
ATOM 889 N N . ARG A 1 107 ? -6.254 6.614 16.761 1.00 74.25 107 ARG A N 1
ATOM 890 C CA . ARG A 1 107 ? -6.811 7.904 17.201 1.00 74.25 107 ARG A CA 1
ATOM 891 C C . ARG A 1 107 ? -8.318 7.837 17.455 1.00 74.25 107 ARG A C 1
ATOM 893 O O . ARG A 1 107 ? -8.767 8.448 18.412 1.00 74.25 107 ARG A O 1
ATOM 900 N N . LEU A 1 108 ? -9.079 7.093 16.649 1.00 70.38 108 LEU A N 1
ATOM 901 C CA . LEU A 1 108 ? -10.516 6.889 16.878 1.00 70.38 108 LEU A CA 1
ATOM 902 C C . LEU A 1 108 ? -10.793 6.064 18.144 1.00 70.38 108 LEU A C 1
ATOM 904 O O . LEU A 1 108 ? -11.776 6.329 18.827 1.00 70.38 108 LEU A O 1
ATOM 908 N N . GLN A 1 109 ? -9.919 5.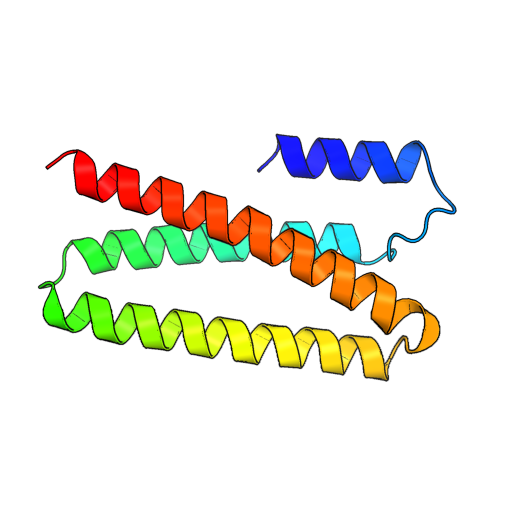110 18.480 1.00 64.62 109 GLN A N 1
ATOM 909 C CA . GLN A 1 109 ? -10.021 4.337 19.723 1.00 64.62 109 GLN A CA 1
ATOM 910 C C . GLN A 1 109 ? -9.680 5.148 20.979 1.00 64.62 109 GLN A C 1
ATOM 912 O O . GLN A 1 109 ? -10.335 4.976 21.996 1.00 64.62 109 GLN A O 1
ATOM 917 N N . LYS A 1 110 ? -8.683 6.041 20.911 1.00 57.53 110 LYS A N 1
ATOM 918 C CA . LYS A 1 110 ? -8.150 6.784 22.071 1.00 57.53 110 LYS A CA 1
ATOM 919 C C . LYS A 1 110 ? -9.016 7.964 22.548 1.00 57.53 110 LYS A C 1
ATOM 921 O O . LYS A 1 110 ? -8.688 8.579 23.552 1.00 57.53 110 LYS A O 1
ATOM 926 N N . VAL A 1 111 ? -10.052 8.335 21.792 1.00 55.31 111 VAL A N 1
ATOM 927 C CA . VAL A 1 111 ? -11.002 9.422 22.132 1.00 55.31 111 VAL A CA 1
ATOM 928 C C . VAL A 1 111 ? -12.141 8.916 23.041 1.00 55.31 111 VAL A C 1
ATOM 930 O O . VAL A 1 111 ? -13.035 9.672 23.409 1.00 55.31 111 VAL A O 1
ATOM 933 N N . ARG A 1 112 ? -12.092 7.643 23.433 1.00 43.12 112 ARG A N 1
ATOM 934 C CA . ARG A 1 112 ? -12.937 7.027 24.454 1.00 43.12 112 ARG A CA 1
ATOM 935 C C . ARG A 1 112 ? -12.075 6.632 25.647 1.00 43.12 112 ARG A C 1
ATOM 937 O O . ARG A 1 112 ? -12.637 6.623 26.759 1.00 43.12 112 ARG A O 1
#

Radius of gyration: 16.2 Å; chains: 1; bounding box: 36×28×43 Å

pLDDT: mean 75.58, std 9.95, range [43.12, 91.25]

Secondary structure (DSSP, 8-state):
-HHHHHHHHHHHHH-TTSS--TTHHHHHHHHHHHHHHHHHHHHHHTTS-HHHHHHHHHHHHHHHHHHHHHHHHHHHHH-GGGHHHHHHHHHHHHHHHHHHHHHHHHHHHTT-

Foldseek 3Di:
DVVVLVVVVVCCVVCVPDLADPCLSVLLVVLVVVLVVVLVVLVVCVVPPDVVSVVVVVVVVVVVVVVLVVVLVVCCVVCVPSSVNCNVSNVVSVVVSVVVSVVVVVVVVVVD